Protein AF-A0A3S2ADS0-F1 (afdb_monomer)

Foldseek 3Di:
DPDDDPPDDPVRVVVVVVVVVCCVVVVDPPQAAFWAFCVGHTPAHGGGGDDPVCVVVPPTHTHPDDDDRD

Secondary structure (DSSP, 8-state):
-PPPPTTS-HHHHHHHHHHHHHHHTTSS-TTBS-EEBTT--EEE-TT-B--HHHHHT--S-BTT------

Sequence (70 aa):
MAPYNDGIPADTKAKLKQLEADIGSGKVHPYGGELKDQDGNVKVAAGSVLADDDVRGMNWFVKGMIGKLS

Radius of gyration: 15.14 Å; Cα contacts (8 Å, |Δi|>4): 66; chains: 1; bounding box: 34×32×36 Å

Nearest PDB structures (foldseek):
  6pi6-assembly1_A  TM=9.078E-01  e=3.988E-05  Pseudomonas sp. ADP
  3s99-assembly1_A  TM=9.570E-01  e=1.316E-04  Brucella abortus 2308
  6hix-assembly1_Be  TM=4.857E-01  e=9.072E+00  Trypanosoma brucei brucei
  1l7y-assembly1_A  TM=2.150E-01  e=9.072E+00  Caenorhabditis elegans

Mean predicted aligned error: 6.97 Å

pLDDT: mean 83.79, std 6.92, range [58.84, 90.19]

Structure (mmCIF, N/CA/C/O backbone):
data_AF-A0A3S2ADS0-F1
#
_entry.id   AF-A0A3S2ADS0-F1
#
loop_
_atom_site.group_PDB
_atom_site.id
_atom_site.type_symbol
_atom_site.label_atom_id
_atom_site.label_alt_id
_atom_site.label_comp_id
_atom_site.label_asym_id
_atom_site.label_entity_id
_atom_site.label_seq_id
_atom_site.pdbx_PDB_ins_code
_atom_site.Cartn_x
_atom_site.Cartn_y
_atom_site.Cartn_z
_atom_site.occupancy
_atom_site.B_iso_or_equiv
_atom_site.auth_seq_id
_atom_site.auth_comp_id
_atom_site.auth_asym_id
_atom_site.auth_atom_id
_atom_site.pdbx_PDB_model_num
ATOM 1 N N . MET A 1 1 ? -1.678 -1.332 -18.496 1.00 64.88 1 MET A N 1
ATOM 2 C CA . MET A 1 1 ? -0.798 -0.203 -18.128 1.00 64.88 1 MET A CA 1
ATOM 3 C C . MET A 1 1 ? -0.219 0.439 -19.378 1.00 64.88 1 MET A C 1
ATOM 5 O O . MET A 1 1 ? -0.010 -0.264 -20.361 1.00 64.88 1 MET A O 1
ATOM 9 N N . ALA A 1 2 ? 0.030 1.751 -19.346 1.00 74.38 2 ALA A N 1
ATOM 10 C CA . ALA A 1 2 ? 0.888 2.404 -20.336 1.00 74.38 2 ALA A CA 1
ATOM 11 C C . ALA A 1 2 ? 2.332 1.858 -20.233 1.00 74.38 2 ALA A C 1
ATOM 13 O O . ALA A 1 2 ? 2.709 1.371 -19.163 1.00 74.38 2 ALA A O 1
ATOM 14 N N . PRO A 1 3 ? 3.139 1.905 -21.309 1.00 78.19 3 PRO A N 1
ATOM 15 C CA . PRO A 1 3 ? 4.521 1.436 -21.266 1.00 78.19 3 PRO A CA 1
ATOM 16 C C . PRO A 1 3 ? 5.357 2.221 -20.244 1.00 78.19 3 PRO A C 1
ATOM 18 O O . PRO A 1 3 ? 5.234 3.439 -20.118 1.00 78.19 3 PRO A O 1
ATOM 21 N N . TYR A 1 4 ? 6.222 1.510 -19.513 1.00 78.25 4 TYR A N 1
ATOM 22 C CA . TYR A 1 4 ? 7.146 2.115 -18.555 1.00 78.25 4 TYR A CA 1
ATOM 23 C C . TYR A 1 4 ? 8.153 3.026 -19.257 1.00 78.25 4 TYR A C 1
ATOM 25 O O . TYR A 1 4 ? 8.773 2.614 -20.233 1.00 78.25 4 TYR A O 1
ATOM 33 N N . ASN A 1 5 ? 8.369 4.222 -18.705 1.00 84.00 5 ASN A N 1
ATOM 34 C CA . ASN A 1 5 ? 9.363 5.171 -19.206 1.00 84.00 5 ASN A CA 1
ATOM 35 C C . ASN A 1 5 ? 10.771 4.536 -19.273 1.00 84.00 5 ASN A C 1
ATOM 37 O O . ASN A 1 5 ? 11.160 3.738 -18.412 1.00 84.00 5 ASN A O 1
ATOM 41 N N . ASP A 1 6 ? 11.553 4.909 -20.282 1.00 81.25 6 ASP A N 1
ATOM 42 C CA . ASP A 1 6 ? 12.923 4.440 -20.506 1.00 81.25 6 ASP A CA 1
ATOM 43 C C . ASP A 1 6 ? 13.900 4.865 -19.410 1.00 81.25 6 ASP A C 1
ATOM 45 O O . ASP A 1 6 ? 14.861 4.149 -19.149 1.00 81.25 6 ASP A O 1
ATOM 49 N N . GLY A 1 7 ? 13.599 5.946 -18.685 1.00 87.00 7 GLY A N 1
ATOM 50 C CA . GLY A 1 7 ? 14.384 6.383 -17.526 1.00 87.00 7 GLY A CA 1
ATOM 51 C C . GLY A 1 7 ? 14.283 5.482 -16.285 1.00 87.00 7 GLY A C 1
ATOM 52 O O . GLY A 1 7 ? 15.010 5.702 -15.320 1.00 87.00 7 GLY A O 1
ATOM 53 N N . ILE A 1 8 ? 13.393 4.482 -16.268 1.00 83.50 8 ILE A N 1
ATOM 54 C CA . ILE A 1 8 ? 13.269 3.559 -15.131 1.00 83.50 8 ILE A CA 1
ATOM 55 C C . ILE A 1 8 ? 14.332 2.448 -15.261 1.00 83.50 8 ILE A C 1
ATOM 57 O O . ILE A 1 8 ? 14.329 1.738 -16.272 1.00 83.50 8 ILE A O 1
ATOM 61 N N . PRO A 1 9 ? 15.197 2.231 -14.249 1.00 89.88 9 PRO A N 1
ATOM 62 C CA . PRO A 1 9 ? 16.180 1.148 -14.256 1.00 89.88 9 PRO A CA 1
ATOM 63 C C . PRO A 1 9 ? 15.538 -0.224 -14.494 1.00 89.88 9 PRO A C 1
ATOM 65 O O . PRO A 1 9 ? 14.421 -0.484 -14.036 1.00 89.88 9 PRO A O 1
ATOM 68 N N . ALA A 1 10 ? 16.257 -1.125 -15.170 1.00 86.50 10 ALA A N 1
ATOM 69 C CA . ALA A 1 10 ? 15.754 -2.459 -15.509 1.00 86.50 10 ALA A CA 1
ATOM 70 C C . ALA A 1 10 ? 15.296 -3.252 -14.269 1.00 86.50 10 ALA A C 1
ATOM 72 O O . ALA A 1 10 ? 14.226 -3.859 -14.298 1.00 86.50 10 ALA A O 1
ATOM 73 N N . ASP A 1 11 ? 16.035 -3.158 -13.159 1.00 88.19 11 ASP A N 1
ATOM 74 C CA . ASP A 1 11 ? 15.675 -3.804 -11.890 1.00 88.19 11 ASP A CA 1
ATOM 75 C C . ASP A 1 11 ? 14.346 -3.292 -11.327 1.00 88.19 11 ASP A C 1
ATOM 77 O O . ASP A 1 11 ? 13.530 -4.060 -10.816 1.00 88.19 11 ASP A O 1
ATOM 81 N N . THR A 1 12 ? 14.085 -1.990 -11.453 1.00 88.56 12 THR A N 1
ATOM 82 C CA . THR A 1 12 ? 12.821 -1.388 -11.023 1.00 88.56 12 THR A CA 1
ATOM 83 C C . THR A 1 12 ? 11.679 -1.816 -11.942 1.00 88.56 12 THR A C 1
ATOM 85 O O . THR A 1 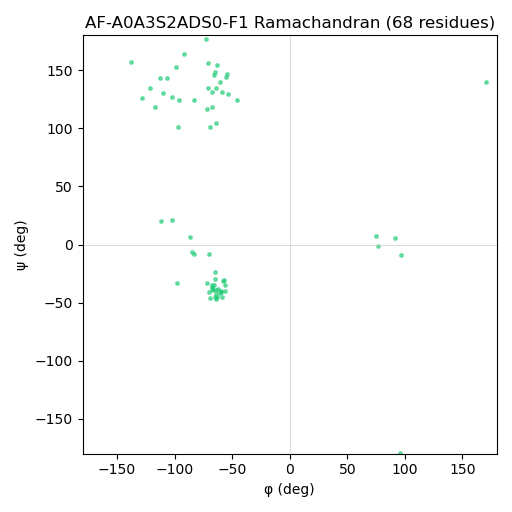12 ? 10.617 -2.180 -11.446 1.00 88.56 12 THR A O 1
ATOM 88 N N . LYS A 1 13 ? 11.895 -1.869 -13.265 1.00 85.94 13 LYS A N 1
ATOM 89 C CA . LYS A 1 13 ? 10.898 -2.398 -14.217 1.00 85.94 13 LYS A CA 1
ATOM 90 C C . LYS A 1 13 ? 10.550 -3.860 -13.913 1.00 85.94 13 LYS A C 1
ATOM 92 O O . LYS A 1 13 ? 9.378 -4.225 -13.971 1.00 85.94 13 LYS A O 1
ATOM 97 N N . ALA A 1 14 ? 11.540 -4.684 -13.566 1.00 88.56 14 ALA A N 1
ATOM 98 C CA . ALA A 1 14 ? 11.321 -6.080 -13.186 1.00 88.56 14 ALA A CA 1
ATOM 99 C C . ALA A 1 14 ? 10.499 -6.197 -11.893 1.00 88.56 14 ALA A C 1
ATOM 101 O O . ALA A 1 14 ? 9.520 -6.942 -11.860 1.00 88.56 14 ALA A O 1
ATOM 102 N N . LYS A 1 15 ? 10.830 -5.406 -10.861 1.00 88.50 15 LYS A N 1
ATOM 103 C CA . LYS A 1 15 ? 10.051 -5.345 -9.611 1.00 88.50 15 LYS A CA 1
ATOM 104 C C . LYS A 1 15 ? 8.612 -4.896 -9.845 1.00 88.50 15 LYS A C 1
ATOM 106 O O . LYS A 1 15 ? 7.703 -5.481 -9.269 1.00 88.50 15 LYS A O 1
ATOM 111 N N . LEU A 1 16 ? 8.403 -3.894 -10.698 1.00 87.31 16 LEU A N 1
ATOM 112 C CA . LEU A 1 16 ? 7.068 -3.402 -11.034 1.00 87.31 16 LEU A CA 1
ATOM 113 C C . LEU A 1 16 ? 6.242 -4.473 -11.753 1.00 87.31 16 LEU A C 1
ATOM 115 O O . LEU A 1 16 ? 5.133 -4.755 -11.318 1.00 87.31 16 LEU A O 1
ATOM 119 N N . LYS A 1 17 ? 6.803 -5.151 -12.762 1.00 87.31 17 LYS A N 1
ATOM 120 C CA . LYS A 1 17 ? 6.126 -6.278 -13.433 1.00 87.31 17 LYS A CA 1
ATOM 121 C C . LYS A 1 17 ? 5.793 -7.425 -12.476 1.00 87.31 17 LYS A C 1
ATOM 123 O O . LYS A 1 17 ? 4.717 -8.008 -12.574 1.00 87.31 17 LYS A O 1
ATOM 128 N N . GLN A 1 18 ? 6.698 -7.750 -11.551 1.00 88.88 18 GLN A N 1
ATOM 129 C CA . GLN A 1 18 ? 6.424 -8.765 -10.532 1.00 88.88 18 GLN A CA 1
ATOM 130 C C . GLN A 1 18 ? 5.289 -8.322 -9.607 1.00 88.88 18 GLN A C 1
ATOM 132 O O . GLN A 1 18 ? 4.408 -9.118 -9.305 1.00 88.88 18 GLN A O 1
ATOM 137 N N . LEU A 1 19 ? 5.286 -7.056 -9.185 1.00 88.25 19 LEU A N 1
ATOM 138 C CA . LEU A 1 19 ? 4.230 -6.502 -8.346 1.00 88.25 19 LEU A CA 1
ATOM 139 C C . LEU A 1 19 ? 2.879 -6.486 -9.075 1.00 88.25 19 LEU A C 1
ATOM 141 O O . LEU A 1 19 ? 1.870 -6.826 -8.472 1.00 88.25 19 LEU A O 1
ATOM 145 N N . GLU A 1 20 ? 2.849 -6.163 -10.371 1.00 86.56 20 GLU A N 1
ATOM 146 C CA . GLU A 1 20 ? 1.642 -6.269 -11.204 1.00 86.56 20 GLU A CA 1
ATOM 147 C C . GLU A 1 20 ? 1.095 -7.701 -11.230 1.00 86.56 20 GLU A C 1
ATOM 149 O O . GLU A 1 20 ? -0.106 -7.901 -11.052 1.00 86.56 20 GLU A O 1
ATOM 154 N N . ALA A 1 21 ? 1.965 -8.700 -11.415 1.00 89.38 21 ALA A N 1
ATOM 155 C CA . ALA A 1 21 ? 1.575 -10.108 -11.394 1.00 89.38 21 ALA A CA 1
ATOM 156 C C . ALA A 1 21 ? 1.111 -10.561 -9.996 1.00 89.38 21 ALA A C 1
ATOM 158 O O . ALA A 1 21 ? 0.129 -11.295 -9.868 1.00 89.38 21 ALA A O 1
ATOM 159 N N . ASP A 1 22 ? 1.779 -10.099 -8.940 1.00 88.50 22 ASP A N 1
ATOM 160 C CA . ASP A 1 22 ? 1.419 -10.400 -7.555 1.00 88.50 22 ASP A CA 1
ATOM 161 C C . ASP A 1 22 ? 0.069 -9.756 -7.175 1.00 88.50 22 ASP A C 1
ATOM 163 O O . ASP A 1 22 ? -0.731 -10.386 -6.485 1.00 88.50 22 ASP A O 1
ATOM 167 N N . ILE A 1 23 ? -0.233 -8.551 -7.671 1.00 87.00 23 ILE A N 1
ATOM 168 C CA . ILE A 1 23 ? -1.548 -7.910 -7.507 1.00 87.00 23 ILE A CA 1
ATOM 169 C C . ILE A 1 23 ? -2.612 -8.651 -8.323 1.00 87.00 23 ILE A C 1
ATOM 171 O O . ILE A 1 23 ? -3.680 -8.966 -7.803 1.00 87.00 23 ILE A O 1
ATOM 175 N N . GLY A 1 24 ? -2.319 -8.983 -9.584 1.00 85.19 24 GLY A N 1
ATOM 176 C CA . GLY A 1 24 ? -3.249 -9.697 -10.465 1.00 85.19 24 GLY A CA 1
ATOM 177 C C . GLY A 1 24 ? -3.578 -11.119 -9.999 1.00 85.19 24 GLY A C 1
ATOM 178 O O . GLY A 1 24 ? -4.679 -11.603 -10.243 1.00 85.19 24 GLY A O 1
ATOM 179 N N . SER A 1 25 ? -2.651 -11.777 -9.299 1.00 88.81 25 SER A N 1
ATOM 180 C CA . SER A 1 25 ? -2.8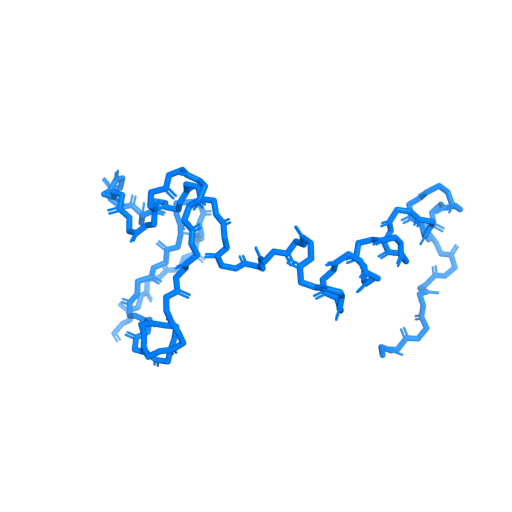65 -13.098 -8.688 1.00 88.81 25 SER A CA 1
ATOM 181 C C . SER A 1 25 ? -3.520 -13.045 -7.303 1.00 88.81 25 SER A C 1
ATOM 183 O O . SER A 1 25 ? -3.835 -14.097 -6.750 1.00 88.81 25 SER A O 1
ATOM 185 N N . GLY A 1 26 ? -3.712 -11.854 -6.724 1.00 82.25 26 GLY A N 1
ATOM 186 C CA . GLY A 1 26 ? -4.217 -11.688 -5.356 1.00 82.25 26 GLY A CA 1
ATOM 187 C C . GLY A 1 26 ? -3.188 -12.005 -4.265 1.00 82.25 26 GLY A C 1
ATOM 188 O O . GLY A 1 26 ? -3.514 -12.006 -3.084 1.00 82.25 26 GLY A O 1
ATOM 189 N N . LYS A 1 27 ? -1.922 -12.252 -4.620 1.00 84.62 27 LYS A N 1
ATOM 190 C CA . LYS A 1 27 ? -0.841 -12.435 -3.640 1.00 84.62 27 LYS A CA 1
ATOM 191 C C . LYS A 1 27 ? -0.539 -11.140 -2.881 1.00 84.62 27 LYS A C 1
ATOM 193 O O . LYS A 1 27 ? -0.189 -11.183 -1.704 1.00 84.62 27 LYS A O 1
ATOM 198 N N . VAL A 1 28 ? -0.663 -9.996 -3.552 1.00 84.50 28 VAL A N 1
ATOM 199 C CA . VAL A 1 28 ? -0.547 -8.665 -2.947 1.00 84.50 28 VAL A CA 1
ATOM 200 C C . VAL A 1 28 ? -1.875 -7.942 -3.099 1.00 84.50 28 VAL A C 1
ATOM 202 O O . VAL A 1 28 ? -2.310 -7.647 -4.207 1.00 84.50 28 VAL A O 1
ATOM 205 N N . HIS A 1 29 ? -2.500 -7.603 -1.977 1.00 85.31 29 HIS A N 1
ATOM 206 C CA . HIS A 1 29 ? -3.699 -6.775 -1.971 1.00 85.31 29 HIS A CA 1
ATOM 207 C C . HIS A 1 29 ? -3.321 -5.312 -1.711 1.00 85.31 29 HIS A C 1
ATOM 209 O O . HIS A 1 29 ? -2.717 -5.035 -0.674 1.00 85.31 29 H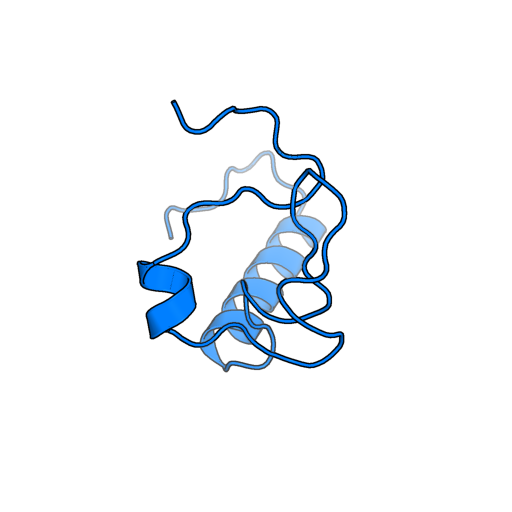IS A O 1
ATOM 215 N N . PRO A 1 30 ? -3.697 -4.358 -2.588 1.00 84.06 30 PRO A N 1
ATOM 216 C CA . PRO A 1 30 ? -3.419 -2.933 -2.379 1.00 84.06 30 PRO A CA 1
ATOM 217 C C . PRO A 1 30 ? -3.995 -2.382 -1.067 1.00 84.06 30 PRO A C 1
ATOM 219 O O . PRO A 1 30 ? -3.400 -1.502 -0.457 1.00 84.06 30 PRO A O 1
ATOM 222 N N . TYR A 1 31 ? -5.130 -2.933 -0.626 1.00 83.88 31 TYR A N 1
ATOM 223 C CA . TYR A 1 31 ? -5.782 -2.607 0.646 1.00 83.88 31 TYR A CA 1
ATOM 224 C C . TYR A 1 31 ? -5.542 -3.674 1.728 1.00 83.88 31 TYR A C 1
ATOM 226 O O . TYR A 1 31 ? -6.331 -3.815 2.662 1.00 83.88 31 TYR A O 1
ATOM 234 N N . GLY A 1 32 ? -4.489 -4.476 1.564 1.00 84.81 32 GLY A N 1
ATOM 235 C CA . GLY A 1 32 ? -4.071 -5.502 2.509 1.00 84.81 32 GLY A CA 1
ATOM 236 C C . GLY A 1 32 ? -2.937 -5.037 3.415 1.00 84.81 32 GLY A C 1
ATOM 237 O O . GLY A 1 32 ? -2.112 -4.209 3.034 1.00 84.81 32 GLY A O 1
ATOM 238 N N . GLY A 1 33 ? -2.868 -5.623 4.607 1.00 85.81 33 GLY A N 1
ATOM 239 C CA . GLY A 1 33 ? -1.853 -5.311 5.609 1.00 85.81 33 GLY A CA 1
ATOM 240 C C . GLY A 1 33 ? -2.323 -4.294 6.646 1.00 85.81 33 GLY A C 1
ATOM 241 O O . GLY A 1 33 ? -3.466 -3.852 6.640 1.00 85.81 33 GLY A O 1
ATOM 242 N N . GLU A 1 34 ? -1.434 -3.950 7.582 1.00 88.81 34 GLU A N 1
ATOM 243 C CA . GLU A 1 34 ? -1.772 -2.998 8.640 1.00 88.81 34 GLU A CA 1
ATOM 244 C C . GLU A 1 34 ? -1.935 -1.587 8.056 1.00 88.81 34 GLU A C 1
ATOM 246 O O . GLU A 1 34 ? -0.948 -0.896 7.798 1.00 88.81 34 GLU A O 1
ATOM 251 N N . LEU A 1 35 ? -3.182 -1.152 7.862 1.00 88.81 35 LEU A N 1
ATOM 252 C CA . LEU A 1 35 ? -3.506 0.205 7.429 1.00 88.81 35 LEU A CA 1
ATOM 253 C C . LEU A 1 35 ? -3.979 1.022 8.623 1.00 88.81 35 LEU A C 1
ATOM 255 O O . LEU A 1 35 ? -4.914 0.641 9.331 1.00 88.81 35 LEU A O 1
ATOM 259 N N . LYS A 1 36 ? -3.343 2.175 8.819 1.00 89.44 36 LYS A N 1
ATOM 260 C CA . LYS A 1 36 ? -3.723 3.170 9.823 1.00 89.44 36 LYS A CA 1
ATOM 261 C C . LYS A 1 36 ? -4.229 4.419 9.127 1.00 89.44 36 LYS A C 1
ATOM 263 O O . LYS A 1 36 ? -3.677 4.790 8.091 1.00 89.44 36 LYS A O 1
ATOM 268 N N . ASP A 1 37 ? -5.235 5.066 9.694 1.00 88.75 37 ASP A N 1
ATOM 269 C CA . ASP A 1 37 ? -5.649 6.391 9.241 1.00 88.75 37 ASP A CA 1
ATOM 270 C C . ASP A 1 37 ? -4.633 7.478 9.651 1.00 88.75 37 ASP A C 1
ATOM 272 O O . ASP A 1 37 ? -3.621 7.206 10.309 1.00 88.75 37 ASP A O 1
ATOM 276 N N . GLN A 1 38 ? -4.880 8.718 9.226 1.00 85.81 38 GLN A N 1
ATOM 277 C CA . GLN A 1 38 ? -4.063 9.886 9.574 1.00 85.81 38 GLN A CA 1
ATOM 278 C C . GLN A 1 38 ? -3.946 10.122 11.087 1.00 85.81 38 GLN A C 1
ATOM 280 O O . GLN A 1 38 ? -2.898 10.589 11.537 1.00 85.81 38 GLN A O 1
ATOM 285 N N . ASP A 1 39 ? -4.969 9.754 11.857 1.00 84.38 39 ASP A N 1
ATOM 286 C CA . ASP A 1 39 ? -5.008 9.897 13.315 1.00 84.38 39 ASP A CA 1
ATOM 287 C C . ASP A 1 39 ? -4.297 8.734 14.036 1.00 84.38 39 ASP A C 1
ATOM 289 O O . ASP A 1 39 ? -4.050 8.784 15.241 1.00 84.38 39 ASP A O 1
ATOM 293 N N . GLY A 1 40 ? -3.897 7.697 13.293 1.00 85.81 40 GLY A N 1
ATOM 294 C CA . GLY A 1 40 ? -3.194 6.524 13.800 1.00 85.81 40 GLY A CA 1
ATOM 295 C C . GLY A 1 40 ? -4.105 5.368 14.212 1.00 85.81 40 GLY A C 1
ATOM 296 O O . GLY A 1 40 ? -3.587 4.360 14.702 1.00 85.81 40 GLY A O 1
ATOM 297 N N . ASN A 1 41 ? -5.418 5.462 13.985 1.00 87.81 41 ASN A N 1
ATOM 298 C CA . ASN A 1 41 ? -6.343 4.361 14.237 1.00 87.81 41 ASN A CA 1
ATOM 299 C C . ASN A 1 41 ? -6.131 3.258 13.203 1.00 87.81 41 ASN A C 1
ATOM 301 O O . ASN A 1 41 ? -6.054 3.513 12.001 1.00 87.81 41 ASN A O 1
ATOM 305 N N . VAL A 1 42 ? -6.075 2.014 13.670 1.00 90.19 42 VAL A N 1
ATOM 306 C CA . VAL A 1 42 ? -5.978 0.843 12.795 1.00 90.19 42 VAL A CA 1
ATOM 307 C C . VAL A 1 42 ? -7.321 0.640 12.093 1.00 90.19 42 VAL A C 1
ATOM 309 O O . VAL A 1 42 ? -8.331 0.387 12.744 1.00 90.19 42 VAL A O 1
ATOM 312 N N . LYS A 1 43 ? -7.325 0.762 10.765 1.00 87.62 43 LYS A N 1
ATOM 313 C CA . LYS A 1 43 ? -8.488 0.521 9.897 1.00 87.62 43 LYS A CA 1
ATOM 314 C C . LYS A 1 43 ? -8.461 -0.874 9.287 1.00 87.62 43 LYS A C 1
ATOM 316 O O . LYS A 1 43 ? -9.509 -1.483 9.123 1.00 87.62 43 LYS A O 1
ATOM 321 N N . VAL A 1 44 ? -7.268 -1.393 9.003 1.00 87.50 44 VAL A N 1
ATOM 322 C CA . VAL A 1 44 ? -7.057 -2.780 8.571 1.00 87.50 44 VAL A CA 1
ATOM 323 C C . VAL A 1 44 ? -5.990 -3.386 9.462 1.00 87.50 44 VAL A C 1
ATOM 325 O O . VAL A 1 44 ? -4.915 -2.810 9.617 1.00 87.50 44 VAL A O 1
ATOM 328 N N . ALA A 1 45 ? -6.292 -4.522 10.085 1.00 87.88 45 ALA A N 1
ATOM 329 C CA . ALA A 1 45 ? -5.332 -5.231 10.919 1.00 87.88 45 ALA A CA 1
ATOM 330 C C . ALA A 1 45 ? -4.219 -5.873 10.072 1.00 87.88 45 ALA A C 1
ATOM 332 O O . ALA A 1 45 ? -4.411 -6.194 8.898 1.00 87.88 45 ALA A O 1
ATOM 333 N N . ALA A 1 46 ? -3.053 -6.110 10.676 1.00 86.31 46 ALA A N 1
ATOM 334 C CA . ALA A 1 46 ? -1.959 -6.814 10.013 1.00 86.31 46 ALA A CA 1
ATOM 335 C C . ALA A 1 46 ? -2.427 -8.174 9.453 1.00 86.31 46 ALA A C 1
ATOM 337 O O . ALA A 1 46 ? -3.050 -8.965 10.156 1.00 86.31 46 ALA A O 1
ATOM 338 N N . GLY A 1 47 ? -2.141 -8.434 8.174 1.00 84.50 47 GLY A N 1
ATOM 339 C CA . GLY A 1 47 ? -2.547 -9.665 7.483 1.00 84.50 47 GLY A CA 1
ATOM 340 C C . GLY A 1 47 ? -4.021 -9.729 7.065 1.00 84.50 47 GLY A C 1
ATOM 341 O O . GLY A 1 47 ? -4.418 -10.707 6.442 1.00 84.50 47 GLY A O 1
ATOM 342 N N . SER A 1 48 ? -4.820 -8.703 7.370 1.00 86.75 48 SER A N 1
ATOM 343 C CA . SER A 1 48 ? -6.189 -8.569 6.862 1.00 86.75 48 SER A CA 1
ATOM 344 C C . SER A 1 48 ? -6.217 -7.755 5.571 1.00 86.75 48 SER A C 1
ATOM 346 O O . SER A 1 48 ? -5.258 -7.058 5.236 1.00 86.75 48 SER A O 1
ATOM 348 N N . VAL A 1 49 ? -7.328 -7.845 4.846 1.00 88.00 49 VAL A N 1
ATOM 349 C CA . VAL A 1 49 ? -7.607 -7.052 3.646 1.00 88.00 49 VAL A CA 1
ATOM 350 C C . VAL A 1 49 ? -8.884 -6.265 3.895 1.00 88.00 49 VAL A C 1
ATOM 352 O O . VAL A 1 49 ? -9.843 -6.820 4.430 1.00 88.00 49 VAL A O 1
ATOM 355 N N . LEU A 1 50 ? -8.883 -4.975 3.552 1.00 86.69 50 LEU A N 1
ATOM 356 C CA . LEU A 1 50 ? -10.086 -4.146 3.614 1.00 86.69 50 LEU A CA 1
ATOM 357 C C . LEU A 1 50 ? -11.166 -4.755 2.711 1.00 86.69 50 LEU A C 1
ATOM 359 O O . LEU A 1 50 ? -10.884 -5.080 1.557 1.00 86.69 50 LEU A O 1
ATOM 363 N N . ALA A 1 51 ? -12.385 -4.912 3.225 1.00 86.44 51 ALA A N 1
ATOM 364 C CA . ALA A 1 51 ? -13.490 -5.430 2.430 1.00 86.44 51 ALA A CA 1
ATOM 365 C C . ALA A 1 51 ? -13.842 -4.455 1.295 1.00 86.44 51 ALA A C 1
ATOM 367 O O . ALA A 1 51 ? -13.736 -3.240 1.462 1.00 86.44 51 ALA A O 1
ATOM 368 N N . ASP A 1 52 ? -14.305 -4.965 0.151 1.00 82.69 52 ASP A N 1
ATOM 369 C CA . ASP A 1 52 ? -14.658 -4.132 -1.008 1.00 82.69 52 ASP A CA 1
ATOM 370 C C . ASP A 1 52 ? -15.699 -3.045 -0.683 1.00 82.69 52 ASP A C 1
ATOM 372 O O . ASP A 1 52 ? -15.630 -1.936 -1.217 1.00 82.69 52 ASP A O 1
ATOM 376 N N . ASP A 1 53 ? -16.646 -3.330 0.215 1.00 85.81 53 ASP A N 1
ATOM 377 C CA . ASP A 1 53 ? -17.640 -2.347 0.657 1.00 85.81 53 ASP A CA 1
ATOM 378 C C . ASP A 1 53 ? -17.002 -1.214 1.477 1.00 85.81 53 ASP A C 1
ATOM 380 O O . ASP A 1 53 ? -17.337 -0.044 1.275 1.00 85.81 53 ASP A O 1
ATOM 384 N N . ASP A 1 54 ? -16.012 -1.528 2.316 1.00 84.44 54 ASP A N 1
ATOM 385 C CA . ASP A 1 54 ? -15.252 -0.526 3.067 1.00 84.44 54 ASP A CA 1
ATOM 386 C C . ASP A 1 54 ? -14.309 0.277 2.157 1.00 84.44 54 ASP A C 1
ATOM 388 O O 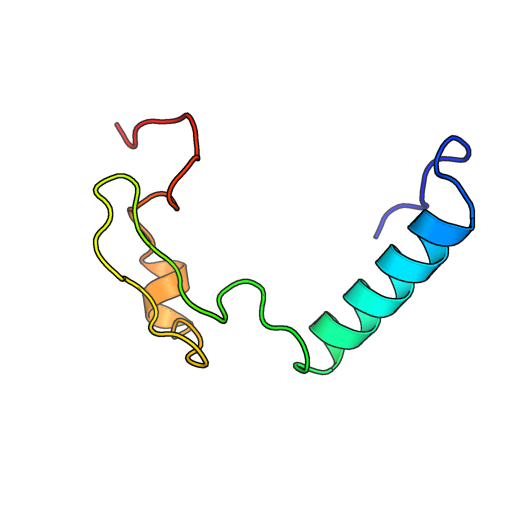. ASP A 1 54 ? -14.102 1.470 2.381 1.00 84.44 54 ASP A O 1
ATOM 392 N N . VAL A 1 55 ? -13.767 -0.343 1.098 1.00 85.25 55 VAL A N 1
ATOM 393 C CA . VAL A 1 55 ? 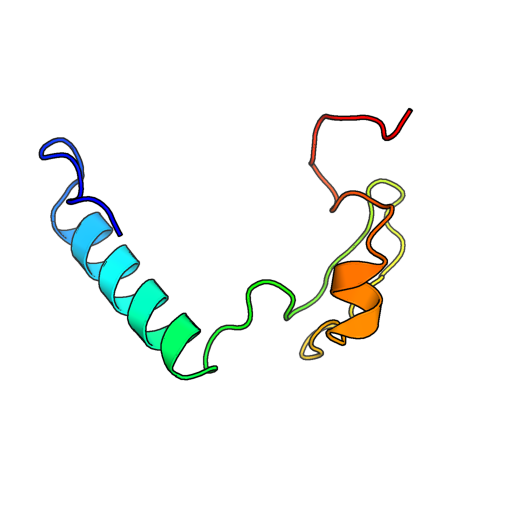-12.984 0.352 0.057 1.00 85.25 55 VAL A CA 1
ATOM 394 C C . VAL A 1 55 ? -13.861 1.374 -0.669 1.00 85.25 55 VAL A C 1
ATOM 396 O O . VAL A 1 55 ? -13.443 2.514 -0.876 1.00 85.25 55 VAL A O 1
ATOM 399 N N . ARG A 1 56 ? -15.092 0.998 -1.039 1.00 83.62 56 ARG A N 1
ATOM 400 C CA . ARG A 1 56 ? -16.052 1.913 -1.686 1.00 83.62 56 ARG A CA 1
ATOM 401 C C . ARG A 1 56 ? -16.498 3.041 -0.761 1.00 83.62 56 ARG A C 1
ATOM 403 O O . ARG A 1 56 ? -16.732 4.150 -1.234 1.00 83.62 56 ARG A O 1
ATOM 410 N N . GLY A 1 57 ? -16.617 2.757 0.533 1.00 84.94 57 GLY A N 1
ATOM 411 C CA . GLY A 1 57 ? -16.973 3.726 1.568 1.00 84.94 57 GLY A CA 1
ATOM 412 C C . GLY A 1 57 ? -15.790 4.502 2.150 1.00 84.94 57 GLY A C 1
ATOM 413 O O . GLY A 1 57 ? -15.979 5.222 3.130 1.00 84.94 57 GLY A O 1
ATOM 414 N N . MET A 1 58 ? -14.578 4.351 1.600 1.00 83.88 58 MET A N 1
ATOM 415 C CA . MET A 1 58 ? -13.361 4.889 2.203 1.00 83.88 58 MET A CA 1
ATOM 416 C C . MET A 1 58 ? -13.402 6.424 2.258 1.00 83.88 58 MET A C 1
ATOM 418 O O . MET A 1 58 ? -13.209 7.118 1.263 1.00 83.88 58 MET A O 1
ATOM 422 N N . ASN A 1 59 ? -13.642 6.949 3.459 1.00 83.56 59 ASN A N 1
ATOM 423 C CA . ASN A 1 59 ? -13.775 8.375 3.774 1.00 83.56 59 ASN A CA 1
ATOM 424 C C . ASN A 1 59 ? -12.620 8.897 4.646 1.00 83.56 59 ASN A C 1
ATOM 426 O O . ASN A 1 59 ? -12.748 9.904 5.340 1.00 83.56 59 ASN A O 1
ATOM 430 N N . TRP A 1 60 ? -11.500 8.184 4.649 1.00 84.38 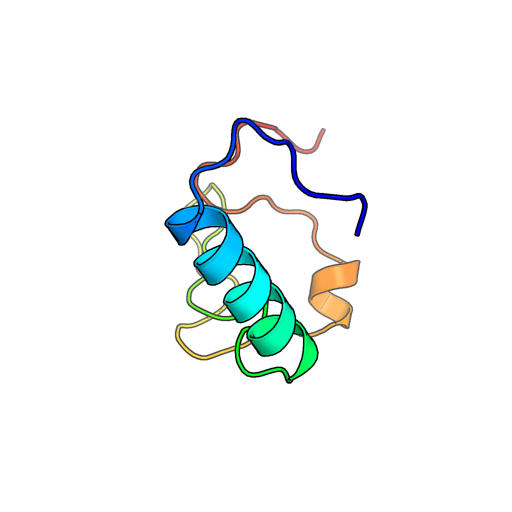60 TRP A N 1
ATOM 431 C CA . TRP A 1 60 ? -10.328 8.486 5.455 1.00 84.38 60 TRP A CA 1
ATOM 432 C C . TRP A 1 60 ? -9.071 8.289 4.615 1.00 84.38 60 TRP A C 1
ATOM 434 O O . TRP A 1 60 ? -9.067 7.563 3.620 1.00 84.38 60 TRP A O 1
ATOM 444 N N . PHE A 1 61 ? -7.992 8.943 5.023 1.00 84.88 61 PHE A N 1
ATOM 445 C CA . PHE A 1 61 ? -6.703 8.823 4.362 1.00 84.88 61 PHE A CA 1
ATOM 446 C C . PHE A 1 61 ? -5.734 8.004 5.204 1.00 84.88 61 PHE A C 1
ATOM 448 O O . PHE A 1 61 ? -5.723 8.108 6.432 1.00 84.88 61 PHE A O 1
ATOM 455 N N . VAL A 1 62 ? -4.904 7.199 4.540 1.00 87.44 62 VAL A N 1
ATOM 456 C CA . VAL A 1 62 ? -3.861 6.408 5.201 1.00 87.44 62 VAL A CA 1
ATOM 457 C C . VAL A 1 62 ? -2.823 7.347 5.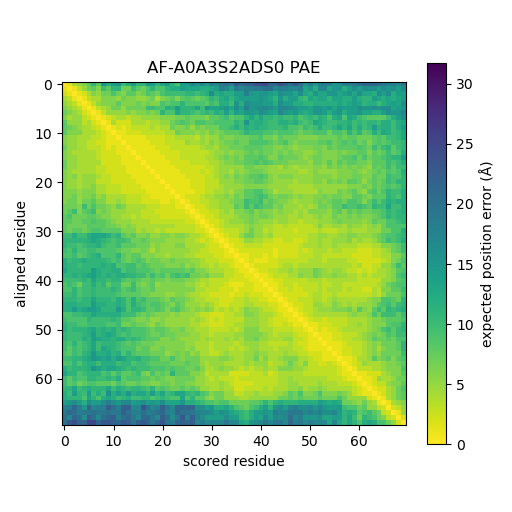816 1.00 87.44 62 VAL A C 1
ATOM 459 O O . VAL A 1 62 ? -2.514 8.413 5.273 1.00 87.44 62 VAL A O 1
ATOM 462 N N . LYS A 1 63 ? -2.260 6.944 6.954 1.00 84.81 63 LYS A N 1
ATOM 463 C CA . LYS A 1 63 ? -1.184 7.655 7.642 1.00 84.81 63 LYS A CA 1
ATOM 464 C C . LYS A 1 63 ? -0.087 8.091 6.663 1.00 84.81 63 LYS A C 1
ATOM 466 O O . LYS A 1 63 ? 0.502 7.265 5.973 1.00 84.81 63 LYS A O 1
ATOM 471 N N . GLY A 1 64 ? 0.213 9.390 6.642 1.00 80.50 64 GLY A N 1
ATOM 472 C CA . GLY A 1 64 ? 1.239 9.979 5.772 1.00 80.50 64 GLY A CA 1
ATOM 473 C C . GLY A 1 64 ? 0.716 10.586 4.467 1.00 80.50 64 GLY A C 1
ATOM 474 O O . GLY A 1 64 ? 1.469 11.296 3.804 1.00 80.50 64 GLY A O 1
ATOM 475 N N . MET A 1 65 ? -0.560 10.394 4.110 1.00 81.62 65 MET A N 1
ATOM 476 C CA . MET A 1 65 ? -1.174 11.183 3.039 1.00 81.62 65 MET A CA 1
ATOM 477 C C . MET A 1 65 ? -1.312 12.647 3.457 1.00 81.62 65 MET A C 1
ATOM 479 O O . MET A 1 65 ? -1.832 12.955 4.531 1.00 81.62 65 MET A O 1
ATOM 483 N N . ILE A 1 66 ? -0.881 13.550 2.577 1.00 71.19 66 ILE A N 1
ATOM 484 C CA . ILE A 1 66 ? -1.058 14.994 2.728 1.00 71.19 66 ILE A CA 1
ATOM 485 C C . ILE A 1 66 ? -2.294 15.394 1.919 1.00 71.19 66 ILE A C 1
ATOM 487 O O . ILE 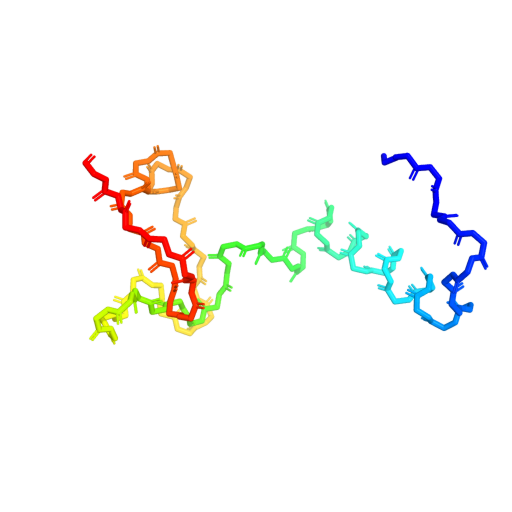A 1 66 ? -2.255 15.479 0.696 1.00 71.19 66 ILE A O 1
ATOM 491 N N . GLY A 1 67 ? -3.402 15.591 2.626 1.00 63.91 67 GLY A N 1
ATOM 492 C CA . GLY A 1 67 ? -4.708 15.958 2.084 1.00 63.91 67 GLY A CA 1
ATOM 493 C C . GLY A 1 67 ? -5.756 15.848 3.189 1.00 63.91 67 GLY A C 1
ATOM 494 O O . GLY A 1 67 ? -5.673 14.941 4.015 1.00 63.91 67 GLY A O 1
ATOM 495 N N . LYS A 1 68 ? -6.702 16.788 3.252 1.00 61.12 68 LYS A N 1
ATOM 496 C CA . LYS A 1 68 ? -7.860 16.708 4.152 1.00 61.12 68 LYS A CA 1
ATOM 497 C C . LYS A 1 68 ? -9.102 16.474 3.308 1.00 61.12 68 LYS A C 1
ATOM 499 O O . LYS A 1 68 ? -9.297 17.182 2.321 1.00 61.12 68 LYS A O 1
ATOM 504 N N . LEU A 1 69 ? -9.908 15.483 3.684 1.00 61.09 69 LEU A N 1
ATOM 505 C CA . LEU A 1 69 ? -11.245 15.344 3.123 1.00 61.09 69 LEU A CA 1
ATOM 506 C C . LEU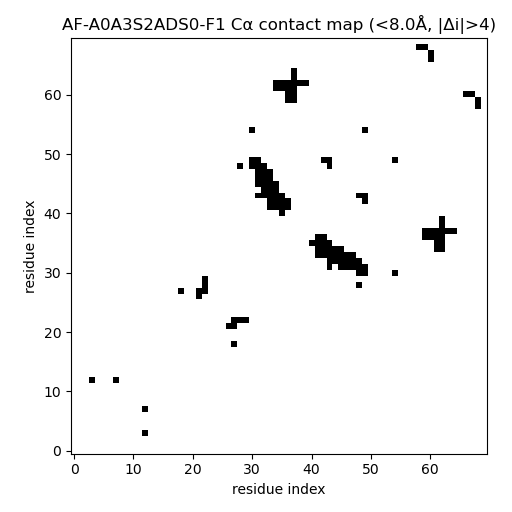 A 1 69 ? -12.014 16.562 3.648 1.00 61.09 69 LEU A C 1
ATOM 508 O O . LEU A 1 69 ? -12.029 16.789 4.859 1.00 61.09 69 LEU A O 1
ATOM 512 N N . SER A 1 70 ? -12.486 17.412 2.739 1.00 58.84 70 SER A N 1
ATOM 513 C CA . SER A 1 70 ? -13.244 18.624 3.078 1.00 58.84 70 SER A CA 1
ATOM 514 C C . SER A 1 70 ? -14.730 18.314 3.134 1.00 58.84 70 SER A C 1
ATOM 516 O O . SER A 1 70 ? -15.159 17.469 2.317 1.00 58.84 70 SER A O 1
#

Solvent-accessible surface area (backbone atoms only — not comparable to full-atom values): 4464 Å² total; per-residue (Å²): 131,80,84,79,63,86,90,55,53,69,70,57,53,52,51,50,54,51,50,53,51,31,40,75,69,62,78,41,50,95,60,40,30,67,39,32,30,69,89,63,52,77,77,21,54,73,85,35,62,58,51,71,68,55,61,74,62,60,85,74,51,51,57,85,63,90,77,76,91,127